Protein AF-A0A6F9BQG5-F1 (afdb_monomer_lite)

Sequence (71 aa):
MVTGKRPWHEFEHNFQIMYKVGMGHKPPIPEKLSTEGKDFLGHCLESEPKQRWTASTLLDHPFVKVCTDEE

Foldseek 3Di:
DVVPDDFPNVDPDVVVVVVCLVVLHFGDDDPPDDPQRVVLVVLCSGSDPVSRDDPVRSCPGPVNDDPPPPD

Structure (mmCIF, N/CA/C/O backbone):
data_AF-A0A6F9BQG5-F1
#
_entry.id   AF-A0A6F9BQG5-F1
#
loop_
_atom_site.group_PDB
_atom_site.id
_atom_site.type_symbol
_atom_site.label_atom_id
_atom_site.label_alt_id
_atom_site.label_comp_id
_atom_site.label_asym_id
_atom_site.label_entity_id
_atom_site.label_seq_id
_atom_site.pdbx_PDB_ins_code
_atom_site.Cartn_x
_atom_site.Cartn_y
_atom_site.Cartn_z
_atom_site.occupancy
_atom_site.B_iso_or_equiv
_atom_site.auth_seq_id
_atom_site.auth_comp_id
_atom_site.auth_asym_id
_atom_site.auth_atom_id
_atom_site.pdbx_PDB_model_num
ATOM 1 N N . MET A 1 1 ? -2.250 -9.712 0.884 1.00 83.50 1 MET A N 1
ATOM 2 C CA . MET A 1 1 ? -3.573 -10.307 1.198 1.00 83.50 1 MET A CA 1
ATOM 3 C C . MET A 1 1 ? -4.679 -9.409 0.639 1.00 83.50 1 MET A C 1
ATOM 5 O O . MET A 1 1 ? -4.348 -8.361 0.106 1.00 83.50 1 MET A O 1
ATOM 9 N N . VAL A 1 2 ? -5.941 -9.854 0.655 1.00 86.38 2 VAL A N 1
ATOM 10 C CA . VAL A 1 2 ? -7.068 -9.482 -0.242 1.00 86.38 2 VAL A CA 1
ATOM 11 C C . VAL A 1 2 ? -6.977 -10.104 -1.641 1.00 86.38 2 VAL A C 1
ATOM 13 O O . VAL A 1 2 ? -7.809 -10.934 -1.977 1.00 86.38 2 VAL A O 1
ATOM 16 N N . THR A 1 3 ? -5.978 -9.767 -2.461 1.00 89.19 3 THR A N 1
ATOM 17 C CA . THR A 1 3 ? -5.914 -10.262 -3.859 1.00 89.19 3 THR A CA 1
ATOM 18 C C . THR A 1 3 ? -5.196 -11.602 -4.032 1.00 89.19 3 THR A C 1
ATOM 20 O O . THR A 1 3 ? -5.274 -12.201 -5.099 1.00 89.19 3 THR A O 1
ATOM 23 N N . GLY A 1 4 ? -4.435 -12.049 -3.026 1.00 91.62 4 GLY A N 1
ATOM 24 C CA . GLY A 1 4 ? -3.560 -13.227 -3.125 1.00 91.62 4 GLY A CA 1
ATOM 25 C C . GLY A 1 4 ? -2.356 -13.057 -4.065 1.00 91.62 4 GLY A C 1
ATOM 26 O O . GLY A 1 4 ? -1.610 -14.005 -4.279 1.00 91.62 4 GLY A O 1
ATOM 27 N N . LYS A 1 5 ? -2.146 -11.858 -4.622 1.00 91.56 5 LYS A N 1
ATOM 28 C CA . LYS A 1 5 ? -1.069 -11.547 -5.570 1.00 91.56 5 LYS A CA 1
ATOM 29 C C . LYS A 1 5 ? -0.253 -10.351 -5.077 1.00 91.56 5 LYS A C 1
ATOM 31 O O . LYS A 1 5 ? -0.698 -9.605 -4.203 1.00 91.56 5 LYS A O 1
ATOM 36 N N . ARG A 1 6 ? 0.943 -10.155 -5.638 1.00 91.31 6 ARG A N 1
ATOM 37 C CA . ARG A 1 6 ? 1.778 -8.980 -5.332 1.00 91.31 6 ARG A CA 1
ATOM 38 C C . ARG A 1 6 ? 1.130 -7.672 -5.833 1.00 91.31 6 ARG A C 1
ATOM 40 O O . ARG A 1 6 ? 0.389 -7.716 -6.819 1.00 91.31 6 ARG A O 1
ATOM 47 N N . PRO A 1 7 ? 1.414 -6.513 -5.210 1.00 91.62 7 PRO A N 1
ATOM 48 C CA . PRO A 1 7 ? 1.016 -5.212 -5.745 1.00 91.62 7 PRO A CA 1
ATOM 49 C C . PRO A 1 7 ? 1.500 -5.039 -7.189 1.00 91.62 7 PRO A C 1
ATOM 51 O O . PRO A 1 7 ? 2.627 -5.414 -7.509 1.00 91.62 7 PRO A O 1
ATOM 54 N N . TRP A 1 8 ? 0.632 -4.512 -8.054 1.00 92.19 8 TRP A N 1
ATOM 55 C CA . TRP A 1 8 ? 0.885 -4.357 -9.491 1.00 92.19 8 TRP A CA 1
ATOM 56 C C . TRP A 1 8 ? 1.404 -5.620 -10.198 1.00 92.19 8 TRP A C 1
ATOM 58 O O . TRP A 1 8 ? 2.310 -5.569 -11.029 1.00 92.19 8 TRP A O 1
ATOM 68 N N . HIS A 1 9 ? 0.812 -6.771 -9.878 1.00 90.94 9 HIS A N 1
ATOM 69 C CA . HIS A 1 9 ? 1.158 -8.059 -10.486 1.00 90.94 9 HIS A CA 1
ATOM 70 C C . HIS A 1 9 ? 1.107 -8.108 -12.024 1.00 90.94 9 HIS A C 1
ATOM 72 O O . HIS A 1 9 ? 1.667 -9.035 -12.600 1.00 90.94 9 HIS A O 1
ATOM 78 N N . GLU A 1 10 ? 0.435 -7.148 -12.662 1.00 91.69 10 GLU A N 1
ATOM 79 C CA . GLU A 1 10 ? 0.317 -7.003 -14.115 1.00 91.69 10 GLU A CA 1
ATOM 80 C C . GLU A 1 10 ? 1.611 -6.516 -14.785 1.00 91.69 10 GLU A C 1
ATOM 82 O O . GLU A 1 10 ? 1.803 -6.758 -15.971 1.0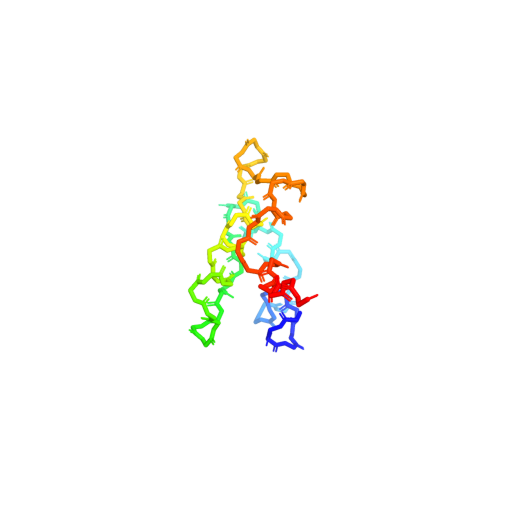0 91.69 10 GLU A O 1
ATOM 87 N N . PHE A 1 11 ? 2.514 -5.859 -14.043 1.00 92.44 11 PHE A N 1
ATOM 88 C CA . PHE A 1 11 ? 3.787 -5.384 -14.586 1.00 92.44 11 PHE A CA 1
ATOM 89 C C . PHE A 1 11 ? 4.884 -6.420 -14.384 1.00 92.44 11 PHE A C 1
ATOM 91 O O . PHE A 1 11 ? 5.238 -6.748 -13.250 1.00 92.44 11 PHE A O 1
ATOM 98 N N . GLU A 1 12 ? 5.480 -6.891 -15.473 1.00 90.81 12 GLU A N 1
ATOM 99 C CA . GLU A 1 12 ? 6.565 -7.877 -15.437 1.00 90.81 12 GLU A CA 1
ATOM 100 C C . GLU A 1 12 ? 7.861 -7.294 -14.855 1.00 90.81 12 GLU A C 1
ATOM 102 O O . GLU A 1 12 ? 8.572 -7.968 -14.109 1.00 90.81 12 GLU A O 1
ATOM 107 N N . HIS A 1 13 ? 8.149 -6.018 -15.129 1.00 93.81 13 HIS A N 1
ATOM 108 C CA . HIS A 1 13 ? 9.401 -5.376 -14.731 1.00 93.81 13 HIS A CA 1
ATOM 109 C C . HIS A 1 13 ? 9.255 -4.502 -13.481 1.00 93.81 13 HIS A C 1
ATOM 111 O O . HIS A 1 13 ? 8.476 -3.549 -13.447 1.00 93.81 13 HIS A O 1
ATOM 117 N N . ASN A 1 14 ? 10.113 -4.738 -12.483 1.00 92.69 14 ASN A N 1
ATOM 118 C CA . ASN A 1 14 ? 10.158 -3.950 -11.241 1.00 92.69 14 ASN A CA 1
ATOM 119 C C . ASN A 1 14 ? 10.388 -2.448 -11.478 1.00 92.69 14 ASN A C 1
ATOM 121 O O . ASN A 1 14 ? 9.894 -1.625 -10.712 1.00 92.69 14 ASN A O 1
ATOM 125 N N . PHE A 1 15 ? 11.092 -2.077 -12.552 1.00 95.25 15 PHE A N 1
ATOM 126 C CA . PHE A 1 15 ? 11.334 -0.673 -12.892 1.00 95.25 15 PHE A CA 1
ATOM 127 C C . PHE A 1 15 ? 10.037 0.090 -13.208 1.00 95.25 15 PHE A C 1
ATOM 129 O O . PHE A 1 15 ? 9.880 1.233 -12.784 1.00 95.25 15 PHE A O 1
ATOM 136 N N . GLN A 1 16 ? 9.068 -0.551 -13.875 1.00 95.12 16 GLN A N 1
ATOM 137 C CA . GLN A 1 16 ? 7.761 0.058 -14.154 1.00 95.12 16 GLN A CA 1
ATOM 138 C C . GLN A 1 16 ? 6.989 0.330 -12.857 1.00 95.12 16 GLN A C 1
ATOM 140 O O . GLN A 1 16 ? 6.374 1.384 -12.700 1.00 95.12 16 GLN A O 1
ATOM 145 N N . ILE A 1 17 ? 7.070 -0.603 -11.904 1.00 94.50 17 ILE A N 1
ATOM 146 C CA . ILE A 1 17 ? 6.446 -0.477 -10.583 1.00 94.50 17 ILE A CA 1
ATOM 147 C C . ILE A 1 17 ? 7.100 0.662 -9.800 1.00 94.50 17 ILE A C 1
ATOM 149 O O . ILE A 1 17 ? 6.401 1.522 -9.273 1.00 94.50 17 ILE A O 1
ATOM 153 N N . MET A 1 18 ? 8.434 0.715 -9.777 1.00 94.94 18 MET A N 1
ATOM 154 C CA . MET A 1 18 ? 9.183 1.771 -9.096 1.00 94.94 18 MET A CA 1
ATOM 155 C C . MET A 1 18 ? 8.849 3.158 -9.656 1.00 94.94 18 MET A C 1
ATOM 157 O O . MET A 1 18 ? 8.639 4.089 -8.885 1.00 94.94 18 MET A O 1
ATOM 161 N N . TYR A 1 19 ? 8.726 3.285 -10.980 1.00 95.19 19 TYR A N 1
ATOM 162 C CA . TYR A 1 19 ? 8.320 4.535 -11.621 1.00 95.19 19 TYR A CA 1
ATOM 163 C C . TYR A 1 19 ? 6.900 4.958 -11.212 1.00 95.19 19 TYR A C 1
ATOM 165 O O . TYR A 1 19 ? 6.696 6.096 -10.799 1.00 95.19 19 TYR A O 1
ATOM 173 N N . LYS A 1 20 ? 5.926 4.037 -11.235 1.00 93.75 20 LYS A N 1
ATOM 174 C CA . LYS A 1 20 ? 4.546 4.300 -10.781 1.00 93.75 20 LYS A CA 1
ATOM 175 C C . LYS A 1 20 ? 4.501 4.757 -9.321 1.00 93.75 20 LYS A C 1
ATOM 177 O O . LYS A 1 20 ? 3.830 5.739 -9.016 1.00 93.75 20 LYS A O 1
ATOM 182 N N . VAL A 1 21 ? 5.236 4.078 -8.440 1.00 93.62 21 VAL A N 1
ATOM 183 C CA . VAL A 1 21 ? 5.341 4.455 -7.022 1.00 93.62 21 VAL A CA 1
ATOM 184 C C . VAL A 1 21 ? 5.986 5.834 -6.873 1.00 93.62 21 VAL A C 1
ATOM 186 O O . VAL A 1 21 ? 5.481 6.655 -6.115 1.00 93.62 21 VAL A O 1
ATOM 189 N N . GLY A 1 22 ? 7.045 6.126 -7.635 1.00 93.19 22 GLY A N 1
ATOM 190 C CA . GLY A 1 22 ? 7.694 7.440 -7.653 1.00 93.19 22 GLY A CA 1
ATOM 191 C C . GLY A 1 22 ? 6.780 8.574 -8.132 1.00 93.19 22 GLY A C 1
ATOM 192 O O . GLY A 1 22 ? 6.926 9.703 -7.679 1.00 93.19 22 GLY A O 1
ATOM 193 N N . MET A 1 23 ? 5.797 8.275 -8.986 1.00 93.62 23 MET A N 1
ATOM 194 C CA . MET A 1 23 ? 4.739 9.212 -9.390 1.00 93.62 23 MET A CA 1
ATOM 195 C C . MET A 1 23 ? 3.596 9.337 -8.366 1.00 93.62 23 MET A C 1
ATOM 197 O O . MET A 1 23 ? 2.614 10.026 -8.629 1.00 93.62 23 MET A O 1
ATOM 201 N N . GLY A 1 24 ? 3.674 8.651 -7.222 1.00 91.81 24 GLY A N 1
ATOM 202 C CA . GLY A 1 24 ? 2.631 8.660 -6.195 1.00 91.81 24 GLY A CA 1
ATOM 203 C C . GLY A 1 24 ? 1.419 7.782 -6.518 1.00 91.81 24 GLY A C 1
ATOM 204 O O . GLY A 1 24 ? 0.389 7.888 -5.853 1.00 91.81 24 GLY A O 1
ATOM 205 N N . HIS A 1 25 ? 1.503 6.902 -7.523 1.00 93.56 25 HIS A N 1
ATOM 206 C CA . HIS A 1 25 ? 0.399 5.995 -7.829 1.00 93.56 25 HIS A CA 1
ATOM 207 C C . HIS A 1 25 ? 0.261 4.915 -6.752 1.00 93.56 25 HIS A C 1
ATOM 209 O O . HIS A 1 25 ? 1.244 4.356 -6.264 1.00 93.56 25 HIS A O 1
ATOM 215 N N . LYS A 1 26 ? -0.990 4.569 -6.444 1.00 92.69 26 LYS A N 1
ATOM 216 C CA . LYS A 1 26 ? -1.365 3.545 -5.463 1.00 92.69 26 LYS A CA 1
ATOM 217 C C . LYS A 1 26 ? -1.754 2.246 -6.187 1.00 92.69 26 LYS A C 1
ATOM 219 O O . LYS A 1 26 ? -2.225 2.305 -7.328 1.00 92.69 26 LYS A O 1
ATOM 224 N N . PRO A 1 27 ? -1.542 1.065 -5.584 1.00 91.94 27 PRO A N 1
ATOM 225 C CA . PRO A 1 27 ? -2.029 -0.178 -6.165 1.00 91.94 27 PRO A CA 1
ATOM 226 C C . PRO A 1 27 ? -3.567 -0.184 -6.166 1.00 91.94 27 PRO A C 1
ATOM 228 O O . PRO A 1 27 ? -4.178 0.397 -5.266 1.00 91.94 27 PRO A O 1
ATOM 231 N N . PRO A 1 28 ? -4.209 -0.832 -7.152 1.00 90.19 28 PRO A N 1
ATOM 232 C CA . PRO A 1 28 ? -5.664 -0.868 -7.230 1.00 90.19 28 PRO A CA 1
ATOM 233 C C . PRO A 1 28 ? -6.258 -1.600 -6.020 1.00 90.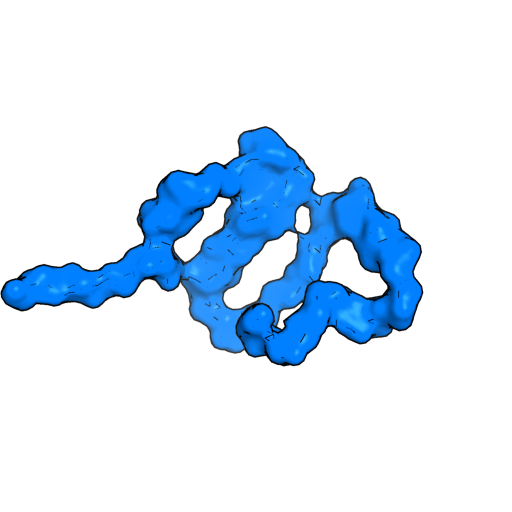19 28 PRO A C 1
ATOM 235 O O . PRO A 1 28 ? -5.854 -2.721 -5.697 1.00 90.19 28 PRO A O 1
ATOM 238 N N . ILE A 1 29 ? -7.234 -0.967 -5.365 1.00 91.38 29 ILE A N 1
ATOM 239 C CA . ILE A 1 29 ? -7.970 -1.553 -4.241 1.00 91.38 29 ILE A CA 1
ATOM 240 C C . ILE A 1 29 ? -9.174 -2.335 -4.796 1.00 91.38 29 ILE A C 1
ATOM 242 O O . ILE A 1 29 ? -9.971 -1.763 -5.540 1.00 91.38 29 ILE A O 1
ATOM 246 N N . PRO A 1 30 ? -9.347 -3.627 -4.457 1.00 89.88 30 PRO A N 1
ATOM 247 C CA . PRO A 1 30 ? -10.454 -4.433 -4.972 1.00 89.88 30 PRO A CA 1
ATOM 248 C C . PRO A 1 30 ? -11.834 -3.914 -4.555 1.00 89.88 30 PRO A C 1
ATOM 250 O O . PRO A 1 30 ? -12.073 -3.615 -3.386 1.00 89.88 30 PRO A O 1
ATOM 253 N N . GLU A 1 31 ? -12.790 -3.912 -5.487 1.00 89.25 31 GLU A N 1
ATOM 254 C CA . GLU A 1 31 ? -14.159 -3.443 -5.225 1.00 89.25 31 GLU A CA 1
ATOM 255 C C . GLU A 1 31 ? -14.915 -4.294 -4.202 1.00 89.25 31 GLU A C 1
ATOM 257 O O . GLU A 1 31 ? -15.789 -3.782 -3.508 1.00 89.25 31 GLU A O 1
ATOM 262 N N . LYS A 1 32 ? -14.547 -5.573 -4.075 1.00 89.38 32 LYS A N 1
ATOM 263 C CA . LYS A 1 32 ? -15.155 -6.530 -3.137 1.00 89.38 32 LYS A CA 1
ATOM 264 C C . LYS A 1 32 ? -14.776 -6.285 -1.673 1.00 89.38 32 LYS A C 1
ATOM 266 O O . LYS A 1 32 ? -15.303 -6.961 -0.797 1.00 89.38 32 LYS A O 1
ATOM 271 N N . LEU A 1 33 ? -13.831 -5.384 -1.409 1.00 91.00 33 LEU A N 1
ATOM 272 C CA . LEU A 1 33 ? -13.456 -5.012 -0.051 1.00 91.00 33 LEU A CA 1
ATOM 273 C C . LEU A 1 33 ? -14.552 -4.134 0.575 1.00 91.00 33 LEU A C 1
ATOM 275 O O . LEU A 1 33 ? -15.175 -3.334 -0.129 1.00 91.00 33 LEU A O 1
ATOM 279 N N . SER A 1 34 ? -14.770 -4.275 1.885 1.00 93.19 34 SER A N 1
ATOM 280 C CA . SER A 1 34 ? -15.701 -3.417 2.625 1.00 93.19 34 SER A CA 1
ATOM 281 C C . SER A 1 34 ? -15.303 -1.943 2.520 1.00 93.19 34 SER A C 1
ATOM 283 O O . SER A 1 34 ? -14.149 -1.615 2.225 1.00 93.19 34 SER A O 1
ATOM 285 N N . THR A 1 35 ? -16.257 -1.044 2.751 1.00 93.44 35 THR A N 1
ATOM 286 C CA . THR A 1 35 ? -16.015 0.403 2.703 1.00 93.44 35 THR A CA 1
ATOM 287 C C . THR A 1 35 ? -14.929 0.807 3.698 1.00 93.44 35 THR A C 1
ATOM 289 O O . THR A 1 35 ? -13.999 1.520 3.335 1.00 93.44 35 THR A O 1
ATOM 292 N N . GLU A 1 36 ? -14.973 0.253 4.907 1.00 93.00 36 GLU A N 1
ATOM 293 C CA . GLU A 1 36 ? -13.997 0.487 5.971 1.00 93.00 36 GLU A CA 1
ATOM 294 C C . GLU A 1 36 ? -12.616 -0.053 5.584 1.00 93.00 36 GLU A C 1
ATOM 296 O O . GLU A 1 36 ? -11.598 0.570 5.864 1.00 93.00 36 GLU A O 1
ATOM 301 N N . GLY A 1 37 ? -12.556 -1.200 4.899 1.00 93.44 37 GLY A N 1
ATOM 302 C CA . GLY A 1 37 ? -11.292 -1.747 4.411 1.00 93.44 37 GLY A CA 1
ATOM 303 C C . GLY A 1 37 ? -10.685 -0.907 3.290 1.00 93.44 37 GLY A C 1
ATOM 304 O O . GLY A 1 37 ? -9.467 -0.735 3.238 1.00 93.44 37 GLY A O 1
ATOM 305 N N . LYS A 1 38 ? -11.519 -0.359 2.397 1.00 94.81 38 LYS A N 1
ATOM 306 C CA . LYS A 1 38 ? -11.069 0.563 1.343 1.00 94.81 38 LYS A CA 1
ATOM 307 C C . LYS A 1 38 ? -10.513 1.852 1.942 1.00 94.81 38 LYS A C 1
ATOM 309 O O . LYS A 1 38 ? -9.447 2.287 1.513 1.00 94.81 38 LYS A O 1
ATOM 314 N N . ASP A 1 39 ? -11.197 2.406 2.939 1.00 94.94 39 ASP A N 1
ATOM 315 C CA . ASP A 1 39 ? -10.774 3.613 3.650 1.00 94.94 39 ASP A CA 1
ATOM 316 C C . ASP A 1 39 ? -9.444 3.399 4.392 1.00 94.94 39 ASP A C 1
ATOM 318 O O . ASP A 1 39 ? -8.460 4.104 4.153 1.00 94.94 39 ASP A O 1
ATOM 322 N N . PHE A 1 40 ? -9.350 2.307 5.158 1.00 95.31 40 PHE A N 1
ATOM 323 C CA . PHE A 1 40 ? -8.125 1.908 5.849 1.00 95.31 40 PHE A CA 1
ATOM 324 C C . PHE A 1 40 ? -6.927 1.771 4.896 1.00 95.31 40 PHE A C 1
ATOM 326 O O . PHE A 1 40 ? -5.834 2.277 5.170 1.00 95.31 40 PHE A O 1
ATOM 333 N N . LEU A 1 41 ? -7.117 1.112 3.746 1.00 94.69 41 LEU A N 1
ATOM 334 C CA . LEU A 1 41 ? -6.069 0.990 2.730 1.00 94.69 41 LEU A CA 1
ATOM 335 C C . LEU A 1 41 ? -5.718 2.340 2.095 1.00 94.69 41 LEU A C 1
ATOM 337 O O . LEU A 1 41 ? -4.548 2.564 1.784 1.00 94.69 41 LEU A O 1
ATOM 341 N N . GLY A 1 42 ? -6.689 3.237 1.924 1.00 93.88 42 GLY A N 1
ATOM 342 C CA . GLY A 1 42 ? -6.469 4.598 1.436 1.00 93.88 42 GLY A CA 1
ATOM 343 C C . GLY A 1 42 ? -5.481 5.374 2.306 1.00 93.88 42 GLY A C 1
ATOM 344 O O . GLY A 1 42 ? -4.538 5.966 1.772 1.00 93.88 42 GLY A O 1
ATOM 345 N N . HIS A 1 43 ? -5.638 5.285 3.630 1.00 95.12 43 HIS A N 1
ATOM 346 C CA . HIS A 1 43 ? -4.733 5.893 4.609 1.00 95.12 43 HIS A CA 1
ATOM 347 C C . HIS A 1 43 ? -3.354 5.219 4.664 1.00 95.12 43 HIS A C 1
ATOM 349 O O . HIS A 1 43 ? -2.335 5.902 4.786 1.00 95.12 43 HIS A O 1
ATOM 355 N N . CYS A 1 44 ? -3.296 3.891 4.522 1.00 94.88 44 CYS A N 1
ATOM 356 C CA . CYS A 1 44 ? -2.031 3.149 4.458 1.00 94.88 44 CYS A CA 1
ATOM 357 C C . CYS A 1 44 ? -1.201 3.507 3.215 1.00 94.88 44 CYS A C 1
ATOM 359 O O . CYS A 1 44 ? 0.022 3.633 3.284 1.00 94.88 44 CYS A O 1
ATOM 361 N N . LEU A 1 45 ? -1.869 3.637 2.068 1.00 94.75 45 LEU A N 1
ATOM 362 C CA . LEU A 1 45 ? -1.251 3.819 0.755 1.00 94.75 4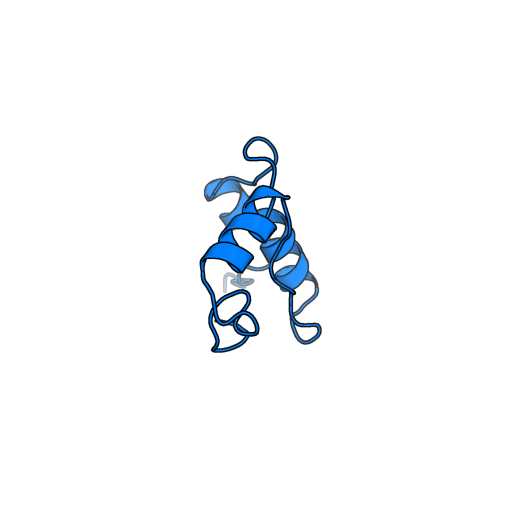5 LEU A CA 1
ATOM 363 C C . LEU A 1 45 ? -1.052 5.298 0.395 1.00 94.75 45 LEU A C 1
ATOM 365 O O . LEU A 1 45 ? -0.882 5.614 -0.781 1.00 94.75 45 LEU A O 1
ATOM 369 N N . GLU A 1 46 ? -1.077 6.214 1.369 1.00 95.00 46 GLU A N 1
ATOM 370 C CA . GLU A 1 46 ? -0.823 7.628 1.100 1.00 95.00 46 GLU A CA 1
ATOM 371 C C . GLU A 1 46 ? 0.611 7.855 0.604 1.00 95.00 46 GLU A C 1
ATOM 373 O O . 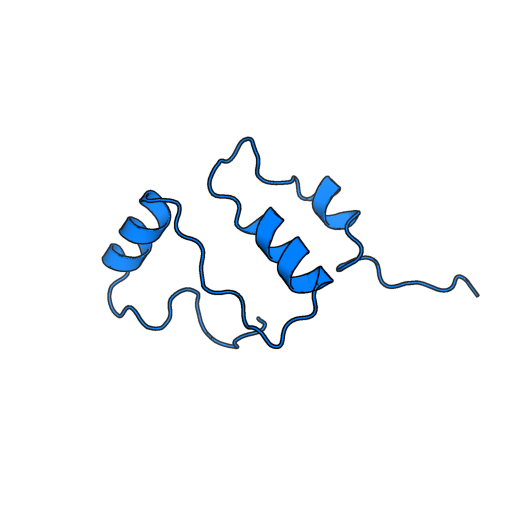GLU A 1 46 ? 1.591 7.368 1.182 1.00 95.00 46 GLU A O 1
ATOM 378 N N . SER A 1 47 ? 0.705 8.575 -0.510 1.00 91.94 47 SER A N 1
ATOM 379 C CA . SER A 1 47 ? 1.931 8.885 -1.231 1.00 91.94 47 SER A CA 1
ATOM 380 C C . SER A 1 47 ? 2.797 9.874 -0.457 1.00 91.94 47 SER A C 1
ATOM 382 O O . SER A 1 47 ? 3.992 9.632 -0.295 1.00 91.94 47 SER A O 1
ATOM 384 N N . GLU A 1 48 ? 2.178 10.924 0.089 1.00 93.06 48 GLU A N 1
ATOM 385 C CA . GLU A 1 48 ? 2.848 11.951 0.877 1.00 93.06 48 GLU A CA 1
ATOM 386 C C . GLU A 1 48 ? 3.150 11.413 2.287 1.00 93.06 48 GLU A C 1
ATOM 388 O O . GLU A 1 48 ? 2.224 11.168 3.070 1.00 93.06 48 GLU A O 1
ATOM 393 N N . PRO A 1 49 ? 4.432 11.248 2.668 1.00 92.19 49 PRO A N 1
ATOM 394 C CA . PRO A 1 49 ? 4.791 10.659 3.956 1.00 92.19 49 PRO A CA 1
ATOM 395 C C . PRO A 1 49 ? 4.234 11.430 5.153 1.00 92.19 49 PRO A C 1
ATOM 397 O O . PRO A 1 49 ? 3.924 10.819 6.171 1.00 92.19 49 PRO A O 1
ATOM 400 N N . LYS A 1 50 ? 4.081 12.756 5.036 1.00 94.19 50 LYS A N 1
ATOM 401 C CA . LYS A 1 50 ? 3.527 13.601 6.106 1.00 94.19 50 LYS A CA 1
ATOM 402 C C . LYS A 1 50 ? 2.017 13.443 6.289 1.00 94.19 50 LYS A C 1
ATOM 404 O O . LYS A 1 50 ? 1.510 13.770 7.356 1.00 94.19 50 LYS A O 1
ATOM 409 N N . GLN A 1 51 ? 1.306 12.986 5.259 1.00 94.31 51 GLN A N 1
ATOM 410 C CA . GLN A 1 51 ? -0.139 12.746 5.305 1.00 94.31 51 GLN A CA 1
ATOM 411 C C . GLN A 1 51 ? -0.479 11.283 5.609 1.00 94.31 51 GLN A C 1
ATOM 413 O O . GLN A 1 51 ? -1.604 10.985 6.014 1.00 94.31 51 GLN A O 1
ATOM 418 N N . ARG A 1 52 ? 0.483 10.366 5.446 1.00 96.75 52 ARG A N 1
ATOM 419 C CA . ARG A 1 52 ? 0.312 8.952 5.779 1.00 96.75 52 ARG A CA 1
ATOM 420 C C . ARG A 1 52 ? 0.079 8.779 7.272 1.00 96.75 52 ARG A C 1
ATOM 422 O O . ARG A 1 52 ? 0.854 9.250 8.103 1.00 96.75 52 ARG A O 1
ATOM 429 N N . TRP A 1 53 ? -0.986 8.063 7.604 1.00 96.75 53 TRP A N 1
ATOM 430 C CA . TRP A 1 53 ? -1.326 7.797 8.992 1.00 96.75 53 TRP A CA 1
ATOM 431 C C . TRP A 1 53 ? -0.269 6.929 9.667 1.00 96.75 53 TRP A C 1
ATOM 433 O O . TRP A 1 53 ? 0.317 6.027 9.063 1.00 96.75 53 TRP A O 1
ATOM 443 N N . THR A 1 54 ? -0.034 7.210 10.946 1.00 96.81 54 THR A N 1
ATOM 444 C CA . THR A 1 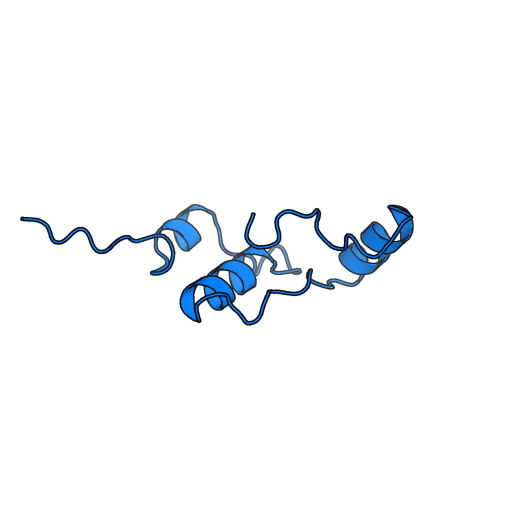54 ? 0.862 6.395 11.765 1.00 96.81 54 THR A CA 1
ATOM 445 C C . THR A 1 54 ? 0.212 5.056 12.099 1.00 96.81 54 THR A C 1
ATOM 447 O O . THR A 1 54 ? -1.014 4.928 12.079 1.00 96.81 54 THR A O 1
ATOM 450 N N . ALA A 1 55 ? 1.028 4.066 12.467 1.00 95.31 55 ALA A N 1
ATOM 451 C CA . ALA A 1 55 ? 0.524 2.779 12.939 1.00 95.31 55 ALA A CA 1
ATOM 452 C C . ALA A 1 55 ? -0.459 2.941 14.113 1.00 95.31 55 ALA A C 1
ATOM 454 O O . ALA A 1 55 ? -1.509 2.309 14.107 1.00 95.31 55 ALA A O 1
ATOM 455 N N . SER A 1 56 ? -0.170 3.836 15.065 1.00 95.12 56 SER A N 1
ATOM 456 C CA . SER A 1 56 ? -1.057 4.112 16.201 1.00 95.12 56 SER A CA 1
ATOM 457 C C . SER A 1 56 ? -2.416 4.653 15.754 1.00 95.12 56 SER A C 1
ATOM 459 O O . SER A 1 56 ? -3.442 4.198 16.238 1.00 95.12 56 SER A O 1
ATOM 461 N N . THR A 1 57 ? -2.437 5.569 14.781 1.00 94.25 57 THR A N 1
ATOM 462 C CA . THR A 1 57 ? -3.687 6.114 14.225 1.00 94.25 57 THR A CA 1
ATOM 463 C C . THR A 1 57 ? -4.482 5.047 13.468 1.00 94.25 57 THR A C 1
ATOM 465 O O . THR A 1 57 ? -5.701 4.979 13.585 1.00 94.25 57 THR A O 1
ATOM 468 N N . LEU A 1 58 ? -3.799 4.189 12.706 1.00 94.69 58 LEU A N 1
ATOM 469 C CA . LEU A 1 58 ? -4.427 3.092 11.967 1.00 94.69 58 LEU A CA 1
ATOM 470 C C . LEU A 1 58 ? -5.029 2.035 12.905 1.00 94.69 58 LEU A C 1
ATOM 472 O O . LEU A 1 58 ? -6.078 1.487 12.589 1.00 94.69 58 LEU A O 1
ATOM 476 N N . LEU A 1 59 ? -4.414 1.774 14.064 1.00 94.00 59 LEU A N 1
ATOM 477 C CA . LEU A 1 59 ? -4.956 0.859 15.078 1.00 94.00 59 LEU A CA 1
ATOM 478 C C . LEU A 1 59 ? -6.276 1.349 15.690 1.00 94.00 59 LEU A C 1
ATOM 480 O O . LEU A 1 59 ? -7.076 0.540 16.151 1.00 94.00 59 LEU A O 1
ATOM 484 N N . ASP A 1 60 ? -6.531 2.656 15.650 1.00 92.50 60 ASP A N 1
ATOM 485 C CA . ASP A 1 60 ? -7.792 3.239 16.103 1.00 92.50 60 ASP A CA 1
ATOM 486 C C . ASP A 1 60 ? -8.930 3.136 15.068 1.00 92.50 60 ASP A C 1
ATOM 488 O O . ASP A 1 60 ? -10.085 3.430 15.393 1.00 92.50 60 ASP A O 1
ATOM 492 N N . HIS A 1 61 ? -8.628 2.714 13.836 1.00 93.75 61 HIS A N 1
ATOM 493 C CA . HIS A 1 61 ? -9.578 2.689 12.728 1.00 93.75 61 HIS A CA 1
ATOM 494 C C . HIS A 1 61 ? -10.612 1.545 12.865 1.00 93.75 61 HIS A C 1
ATOM 496 O O . HIS A 1 61 ? -10.231 0.411 13.179 1.00 93.75 61 HIS A O 1
ATOM 502 N N . PRO A 1 62 ? -11.904 1.773 12.542 1.00 91.94 62 PRO A N 1
ATOM 503 C CA . PRO A 1 62 ? -12.966 0.763 12.654 1.00 91.94 62 PRO A CA 1
ATOM 504 C C . PRO A 1 62 ? -12.676 -0.568 11.948 1.00 91.94 62 PRO A C 1
ATOM 506 O O . PRO A 1 62 ? -13.093 -1.617 12.411 1.00 91.94 62 PRO A O 1
ATOM 509 N N . PHE A 1 63 ? -11.922 -0.545 10.845 1.00 92.31 63 PHE A N 1
ATOM 510 C CA . PHE A 1 63 ? -11.536 -1.755 10.103 1.00 92.31 63 PHE A CA 1
ATOM 511 C C . PHE A 1 63 ? -10.771 -2.794 10.943 1.00 92.31 63 PHE A C 1
ATOM 513 O O . PHE A 1 63 ? -10.928 -3.990 10.715 1.00 92.31 63 PHE A O 1
ATOM 520 N N . VAL A 1 64 ? -9.919 -2.349 11.873 1.00 90.94 64 VAL A N 1
ATOM 521 C CA . VAL A 1 64 ? -9.101 -3.241 12.720 1.00 90.94 64 VAL A CA 1
ATOM 522 C C . VAL A 1 64 ? -9.654 -3.379 14.134 1.00 90.94 64 VAL A C 1
ATOM 524 O O . VAL A 1 64 ? -9.310 -4.329 14.836 1.00 90.94 64 VAL A O 1
ATOM 527 N N . LYS A 1 65 ? -10.542 -2.468 14.538 1.00 88.19 65 LYS A N 1
ATOM 528 C CA . LYS A 1 65 ? -11.351 -2.623 15.739 1.00 88.19 65 LYS A CA 1
ATOM 529 C C . LYS A 1 65 ? -12.456 -3.628 15.457 1.00 88.19 65 LYS A C 1
ATOM 531 O O . LYS A 1 65 ? -13.516 -3.292 14.943 1.00 88.19 65 LYS A O 1
ATOM 536 N N . VAL A 1 66 ? -12.207 -4.881 15.815 1.00 73.88 66 VAL A N 1
ATOM 537 C CA . VAL A 1 66 ? -13.301 -5.826 16.029 1.00 73.88 66 VAL A CA 1
ATOM 538 C C . VAL A 1 66 ? -14.166 -5.211 17.128 1.00 73.88 66 VAL A C 1
ATOM 540 O O . VAL A 1 66 ? -13.623 -4.825 18.162 1.00 73.88 66 VAL A O 1
ATOM 543 N N . CYS A 1 67 ? -15.475 -5.069 16.915 1.00 58.53 67 CYS A N 1
ATOM 544 C CA . CYS A 1 67 ? -16.395 -4.864 18.028 1.00 58.53 67 CYS A CA 1
ATOM 545 C C . CYS A 1 67 ? -16.238 -6.080 18.946 1.00 58.53 67 CYS A C 1
ATOM 547 O O . CYS A 1 67 ? -16.859 -7.115 18.725 1.00 58.53 67 CYS A O 1
ATOM 549 N N . THR A 1 68 ? -15.340 -6.005 19.922 1.00 55.06 68 THR A N 1
ATOM 550 C CA . THR A 1 68 ? -15.498 -6.779 21.138 1.00 55.06 68 THR A CA 1
ATOM 551 C C . THR A 1 68 ? -16.700 -6.145 21.809 1.00 55.06 68 THR A C 1
ATOM 553 O O . THR A 1 68 ? -16.573 -5.094 22.433 1.00 55.06 68 THR A O 1
ATOM 556 N N . ASP A 1 69 ? -17.878 -6.728 21.590 1.00 54.06 69 ASP A N 1
ATOM 557 C CA . ASP A 1 69 ? -18.881 -6.731 22.646 1.00 54.06 69 ASP A CA 1
ATOM 558 C C . ASP A 1 69 ? -18.132 -7.254 23.878 1.00 54.06 69 ASP A C 1
ATOM 560 O O . ASP A 1 69 ? -17.698 -8.409 23.913 1.00 54.06 69 ASP A O 1
ATOM 564 N N . GLU A 1 70 ? -17.806 -6.346 24.798 1.00 50.97 70 GLU A N 1
ATOM 565 C CA . GLU A 1 70 ? -17.407 -6.734 26.141 1.00 50.97 70 GLU A CA 1
ATOM 566 C C . GLU A 1 70 ? -18.643 -7.401 26.753 1.00 50.97 70 GLU A C 1
ATOM 568 O O . GLU A 1 70 ? -19.625 -6.720 27.052 1.00 50.97 70 GLU A O 1
ATOM 573 N N . GLU A 1 71 ? 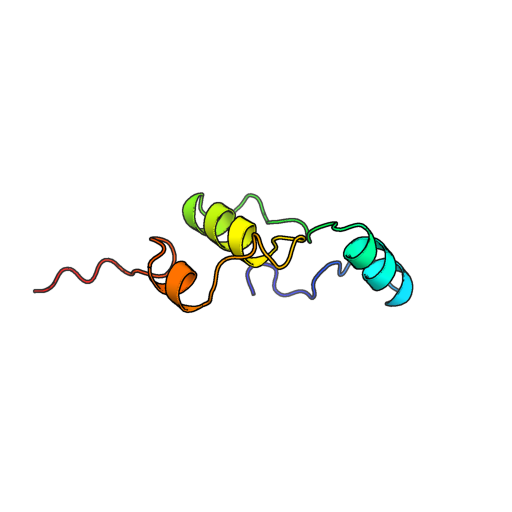-18.619 -8.733 26.833 1.00 43.47 71 GLU A N 1
ATOM 574 C CA . GLU A 1 71 ? -19.585 -9.532 27.598 1.00 43.47 71 GLU A CA 1
ATOM 575 C C . GLU A 1 71 ? -19.174 -9.592 29.076 1.00 43.47 71 GLU A C 1
ATOM 577 O O . GLU A 1 71 ? -17.962 -9.785 29.350 1.00 43.47 71 GLU A O 1
#

Secondary structure (DSSP, 8-state):
--SSS-TTTT-S-HHHHHHHHHTTPPPPPPTTS-HHHHHHHHHHT-SSTTTSPPHHHHHTSTTT-------

pLDDT: mean 89.74, std 10.84, range [43.47, 96.81]

Radius of gyration: 14.72 Å; chains: 1; bounding box: 31×27×43 Å